Protein AF-A0A959WAY6-F1 (afdb_monomer_lite)

Structure (mmCIF, N/CA/C/O backbone):
data_AF-A0A959WAY6-F1
#
_entry.id   AF-A0A959WAY6-F1
#
loop_
_atom_site.group_PDB
_atom_site.id
_atom_site.type_symbol
_atom_site.label_atom_id
_atom_site.label_alt_id
_atom_site.label_comp_id
_atom_site.label_asym_id
_atom_site.label_entity_id
_atom_site.label_seq_id
_atom_site.pdbx_PDB_ins_code
_atom_site.Cartn_x
_atom_site.Cartn_y
_atom_site.Cartn_z
_atom_site.occupancy
_atom_site.B_iso_or_equiv
_atom_site.auth_seq_id
_atom_site.auth_comp_id
_atom_site.auth_asym_id
_atom_site.auth_atom_id
_atom_site.pdbx_PDB_model_num
ATOM 1 N N . MET A 1 1 ? 3.471 -28.279 -0.841 1.00 37.16 1 MET A N 1
ATOM 2 C CA . MET A 1 1 ? 4.496 -27.344 -0.336 1.00 37.16 1 MET A CA 1
ATOM 3 C C . MET A 1 1 ? 3.764 -26.154 0.257 1.00 37.16 1 MET A C 1
ATOM 5 O O . MET A 1 1 ? 3.115 -25.437 -0.490 1.00 37.16 1 MET A O 1
ATOM 9 N N . SER A 1 2 ? 3.763 -26.023 1.585 1.00 44.75 2 SER A N 1
ATOM 10 C CA . SER A 1 2 ? 3.263 -24.825 2.268 1.00 44.75 2 SER A CA 1
ATOM 11 C C . SER A 1 2 ? 4.355 -23.771 2.143 1.00 44.75 2 SER A C 1
ATOM 13 O O . SER A 1 2 ? 5.391 -23.911 2.780 1.00 44.75 2 SER A O 1
ATOM 15 N N . GLY A 1 3 ? 4.192 -22.811 1.235 1.00 42.25 3 GLY A N 1
ATOM 16 C CA . GLY A 1 3 ? 5.076 -21.650 1.184 1.00 42.25 3 GLY A CA 1
ATOM 17 C C . GLY A 1 3 ? 4.696 -20.711 2.320 1.00 42.25 3 GLY A C 1
ATOM 18 O O . GLY A 1 3 ? 3.526 -20.346 2.430 1.00 42.25 3 GLY A O 1
ATOM 19 N N . ASP A 1 4 ? 5.655 -20.358 3.170 1.00 47.94 4 ASP A N 1
ATOM 20 C CA . ASP A 1 4 ? 5.442 -19.363 4.216 1.00 47.94 4 ASP A CA 1
ATOM 21 C C . ASP A 1 4 ? 5.020 -18.030 3.579 1.00 47.94 4 ASP A C 1
ATOM 23 O O . ASP A 1 4 ? 5.628 -17.556 2.616 1.00 47.94 4 ASP A O 1
ATOM 27 N N . TYR A 1 5 ? 3.940 -17.437 4.090 1.00 48.34 5 TYR A N 1
ATOM 28 C CA . TYR A 1 5 ? 3.482 -16.113 3.674 1.00 48.34 5 TYR A CA 1
ATOM 29 C C . TYR A 1 5 ? 4.504 -15.075 4.147 1.00 48.34 5 TYR A C 1
ATOM 31 O O . TYR A 1 5 ? 4.593 -14.785 5.339 1.00 48.34 5 TYR A O 1
ATOM 39 N N . VAL A 1 6 ? 5.289 -14.526 3.220 1.00 47.56 6 VAL A N 1
ATOM 40 C CA . VAL A 1 6 ? 6.264 -13.476 3.524 1.00 47.56 6 VAL A CA 1
ATOM 41 C C . VAL A 1 6 ? 5.677 -12.115 3.152 1.00 47.56 6 VAL A C 1
ATOM 43 O O . VAL A 1 6 ? 5.538 -11.782 1.977 1.00 47.56 6 VAL A O 1
ATOM 46 N N . GLU A 1 7 ? 5.331 -11.319 4.164 1.00 57.00 7 GLU A N 1
ATOM 47 C CA . GLU A 1 7 ? 4.837 -9.948 3.999 1.00 57.00 7 GLU A CA 1
ATOM 48 C C . GLU A 1 7 ? 6.027 -8.985 3.836 1.00 57.00 7 GLU A C 1
ATOM 50 O O . GLU A 1 7 ? 6.442 -8.308 4.773 1.00 57.00 7 GLU A O 1
ATOM 55 N N . PHE A 1 8 ? 6.615 -8.926 2.638 1.00 49.72 8 PHE A N 1
ATOM 56 C CA . PHE A 1 8 ? 7.455 -7.786 2.271 1.00 49.72 8 PHE A CA 1
ATOM 57 C C . PHE A 1 8 ? 6.544 -6.679 1.739 1.00 49.72 8 PHE A C 1
ATOM 59 O O . PHE A 1 8 ? 6.028 -6.772 0.625 1.00 49.72 8 PHE A O 1
ATOM 66 N N . GLY A 1 9 ? 6.362 -5.603 2.512 1.00 56.69 9 GLY A N 1
ATOM 67 C CA . GLY A 1 9 ? 5.982 -4.322 1.912 1.00 56.69 9 GLY A CA 1
ATOM 68 C C . GLY A 1 9 ? 6.969 -4.001 0.786 1.00 56.69 9 GLY A C 1
ATOM 69 O O . GLY A 1 9 ? 8.132 -4.392 0.867 1.00 56.69 9 GLY A O 1
ATOM 70 N N . SER A 1 10 ? 6.525 -3.350 -0.289 1.00 58.06 10 SER A N 1
ATOM 71 C CA . SER A 1 10 ? 7.393 -3.036 -1.427 1.00 58.06 10 SER A CA 1
ATOM 72 C C . SER A 1 10 ? 8.620 -2.244 -0.959 1.00 58.06 10 SER A C 1
ATOM 74 O O . SER A 1 10 ? 8.522 -1.048 -0.687 1.00 58.06 10 SER A O 1
ATOM 76 N N . ILE A 1 11 ? 9.772 -2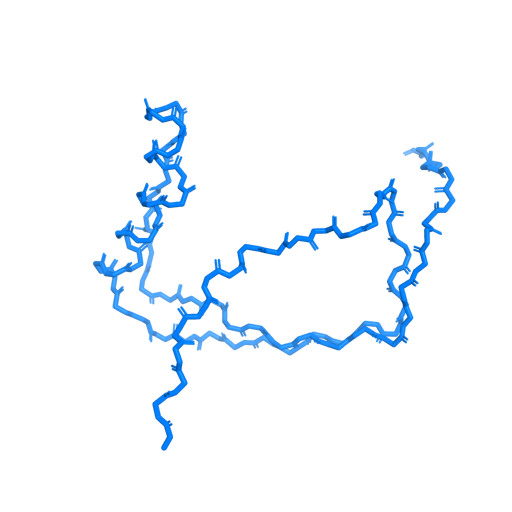.909 -0.847 1.00 58.09 11 ILE A N 1
ATOM 77 C CA . ILE A 1 11 ? 11.049 -2.254 -0.571 1.00 58.09 11 ILE A CA 1
ATOM 78 C C . ILE A 1 11 ? 11.489 -1.628 -1.888 1.00 58.09 11 ILE A C 1
ATOM 80 O O . ILE A 1 11 ? 11.960 -2.315 -2.795 1.00 58.09 11 ILE A O 1
ATOM 84 N N . ALA A 1 12 ? 11.302 -0.316 -2.013 1.00 60.28 12 ALA A N 1
ATOM 85 C CA . ALA A 1 12 ? 11.909 0.437 -3.096 1.00 60.28 12 ALA A CA 1
ATOM 86 C C . ALA A 1 12 ? 13.429 0.437 -2.878 1.00 60.28 12 ALA A C 1
ATOM 88 O O . ALA A 1 12 ? 13.939 1.100 -1.980 1.00 60.28 12 ALA A O 1
ATOM 89 N N . THR A 1 13 ? 14.155 -0.346 -3.674 1.00 62.72 13 THR A N 1
ATOM 90 C CA . THR A 1 13 ? 15.621 -0.443 -3.594 1.00 62.72 13 THR A CA 1
ATOM 91 C C . THR A 1 13 ? 16.335 0.713 -4.296 1.00 62.72 13 THR A C 1
ATOM 93 O O . THR A 1 13 ? 17.524 0.921 -4.072 1.00 62.72 13 THR A O 1
ATOM 96 N N . ALA A 1 14 ? 15.623 1.483 -5.123 1.00 66.00 14 ALA A N 1
ATOM 97 C CA . ALA A 1 14 ? 16.155 2.621 -5.863 1.00 66.00 14 ALA A CA 1
ATOM 98 C C . ALA A 1 14 ? 15.514 3.936 -5.395 1.00 66.00 14 ALA A C 1
ATOM 100 O O . ALA A 1 14 ? 14.300 4.013 -5.199 1.00 66.00 14 ALA A O 1
ATOM 101 N N . GLN A 1 15 ? 16.336 4.979 -5.240 1.00 67.25 15 GLN A N 1
ATOM 102 C CA . GLN A 1 15 ? 15.855 6.334 -4.973 1.00 67.25 15 GLN A CA 1
ATOM 103 C C . GLN A 1 15 ? 15.168 6.891 -6.227 1.00 67.25 15 GLN A C 1
ATOM 105 O O . GLN A 1 15 ? 15.694 6.771 -7.333 1.00 67.25 15 GLN A O 1
ATOM 110 N N . GLY A 1 16 ? 13.975 7.463 -6.054 1.00 69.12 16 GLY A N 1
ATOM 111 C CA . GLY A 1 16 ? 13.220 8.075 -7.148 1.00 69.12 16 GLY A CA 1
ATOM 112 C C . GLY A 1 16 ? 13.786 9.438 -7.588 1.00 69.12 16 GLY A C 1
ATOM 113 O O . GLY A 1 16 ? 14.613 10.009 -6.874 1.00 69.12 16 GLY A O 1
ATOM 114 N N . PRO A 1 17 ? 13.304 10.006 -8.712 1.00 83.56 17 PRO A N 1
ATOM 115 C CA . PRO A 1 17 ? 12.273 9.465 -9.607 1.00 83.56 17 PRO A CA 1
ATOM 116 C C . PRO A 1 17 ? 12.726 8.207 -10.351 1.00 83.56 17 PRO A C 1
ATOM 118 O O . PRO A 1 17 ? 13.915 8.004 -10.560 1.00 83.56 17 PRO A O 1
ATOM 121 N N . LEU A 1 18 ? 11.774 7.367 -10.757 1.00 85.69 18 LEU A N 1
ATOM 122 C CA . LEU A 1 18 ? 12.031 6.192 -11.592 1.00 85.69 18 LEU A CA 1
ATOM 123 C C . LEU A 1 18 ? 11.386 6.399 -12.967 1.00 85.69 18 LEU A C 1
ATOM 125 O O . LEU A 1 18 ? 10.219 6.778 -13.051 1.00 85.69 18 LEU A O 1
ATOM 129 N N . ASP A 1 19 ? 12.143 6.143 -14.032 1.00 86.94 19 ASP A N 1
ATOM 130 C CA . ASP A 1 19 ? 11.634 6.025 -15.401 1.00 86.94 19 ASP A CA 1
ATOM 131 C C . ASP A 1 19 ? 11.318 4.545 -15.672 1.00 86.94 19 ASP A C 1
ATOM 133 O O . ASP A 1 19 ? 12.226 3.723 -15.842 1.00 86.94 19 ASP A O 1
ATOM 137 N N . CYS A 1 20 ? 10.024 4.207 -15.650 1.00 88.94 20 CYS A N 1
ATOM 138 C CA . CYS A 1 20 ? 9.498 2.855 -15.856 1.00 88.94 20 CYS A CA 1
ATOM 139 C C . CYS A 1 20 ? 8.919 2.723 -17.272 1.00 88.94 20 CYS A C 1
ATOM 141 O O . CYS A 1 20 ? 7.756 3.058 -17.522 1.00 88.94 20 CYS A O 1
ATOM 143 N N . ARG A 1 21 ? 9.725 2.220 -18.212 1.00 91.88 21 ARG A N 1
ATOM 144 C CA . ARG A 1 21 ? 9.347 2.074 -19.627 1.00 91.88 21 ARG A CA 1
ATOM 145 C C . ARG A 1 21 ? 8.797 0.687 -19.934 1.00 91.88 21 ARG A C 1
ATOM 147 O O . ARG A 1 21 ? 9.142 -0.292 -19.275 1.00 91.88 21 ARG A O 1
ATOM 154 N N . GLY A 1 22 ? 7.951 0.623 -20.965 1.00 93.25 22 GLY A N 1
ATOM 155 C CA . GLY A 1 22 ? 7.308 -0.625 -21.386 1.00 93.25 22 GLY A CA 1
ATOM 156 C C . GLY A 1 22 ? 6.366 -1.184 -20.318 1.00 93.25 22 GLY A C 1
ATOM 157 O O . GLY A 1 22 ? 6.235 -2.394 -20.175 1.00 93.25 22 GLY A O 1
ATOM 158 N N . THR A 1 23 ? 5.756 -0.313 -19.508 1.00 93.62 23 THR A N 1
ATOM 159 C CA . THR A 1 23 ? 4.897 -0.757 -18.408 1.00 93.62 23 THR A CA 1
ATOM 160 C C . THR A 1 23 ? 3.554 -1.235 -18.945 1.00 93.62 23 THR A C 1
ATOM 162 O O . THR A 1 23 ? 2.829 -0.479 -19.593 1.00 93.62 23 THR A O 1
ATOM 165 N N . ARG A 1 24 ? 3.188 -2.474 -18.615 1.00 96.00 24 ARG A N 1
ATOM 166 C CA . ARG A 1 24 ? 1.852 -3.020 -18.855 1.00 96.00 24 ARG A CA 1
ATOM 167 C C . ARG A 1 24 ? 1.207 -3.375 -17.528 1.00 96.00 24 ARG A C 1
ATOM 169 O O . ARG A 1 24 ? 1.755 -4.164 -16.764 1.00 96.00 24 ARG A O 1
ATOM 176 N N . LEU A 1 25 ? 0.020 -2.828 -17.292 1.00 95.19 25 LEU A N 1
ATOM 177 C CA . LEU A 1 25 ? -0.798 -3.131 -16.124 1.00 95.19 25 LEU A CA 1
ATOM 178 C C . LEU A 1 25 ? -2.096 -3.793 -16.579 1.00 95.19 25 LEU A C 1
ATOM 180 O O . LEU A 1 25 ? -2.791 -3.275 -17.449 1.00 95.19 25 LEU A O 1
ATOM 184 N N . SER A 1 26 ? -2.420 -4.933 -15.983 1.00 96.06 26 SER A N 1
ATOM 185 C CA . SER A 1 26 ? -3.744 -5.550 -16.078 1.00 96.06 26 SER A CA 1
ATOM 186 C C . SER A 1 26 ? -4.403 -5.449 -14.713 1.00 96.06 26 SER A C 1
ATOM 188 O O . SER A 1 26 ? -3.762 -5.774 -13.716 1.00 96.06 26 SER A O 1
ATOM 190 N N . ALA A 1 27 ? -5.650 -4.989 -14.656 1.00 96.56 27 ALA A N 1
ATOM 191 C CA . ALA A 1 27 ? -6.351 -4.751 -13.402 1.00 96.56 27 ALA A CA 1
ATOM 192 C C . ALA A 1 27 ? -7.757 -5.355 -13.435 1.00 96.56 27 ALA A C 1
ATOM 194 O O . ALA A 1 27 ? -8.460 -5.261 -14.440 1.00 96.56 27 ALA A O 1
ATOM 195 N N . PHE A 1 28 ? -8.149 -5.969 -12.324 1.00 96.62 28 PHE A N 1
ATOM 196 C CA . PHE A 1 28 ? -9.401 -6.694 -12.168 1.00 96.62 28 PHE A CA 1
ATOM 197 C C . PHE A 1 28 ? -10.051 -6.296 -10.848 1.00 96.62 28 PHE A C 1
ATOM 199 O O . PHE A 1 28 ? -9.393 -6.269 -9.807 1.00 96.62 28 PHE A O 1
ATOM 206 N N . TRP A 1 29 ? -11.349 -6.012 -10.882 1.00 96.75 29 TRP A N 1
ATOM 207 C CA . TRP A 1 29 ? -12.134 -5.869 -9.662 1.00 96.75 29 TRP A CA 1
ATOM 208 C C . TRP A 1 29 ? -12.504 -7.248 -9.144 1.00 96.75 29 TRP A C 1
ATOM 210 O O . TRP A 1 29 ? -13.107 -8.042 -9.865 1.00 96.75 29 TRP A O 1
ATOM 220 N N . VAL A 1 30 ? -12.148 -7.526 -7.895 1.00 96.31 30 VAL A N 1
ATOM 221 C CA . VAL A 1 30 ? -12.504 -8.774 -7.224 1.00 96.31 30 VAL A CA 1
ATOM 222 C C . VAL A 1 30 ? -13.209 -8.470 -5.914 1.00 96.31 30 VAL A C 1
ATOM 224 O O . VAL A 1 30 ? -12.924 -7.473 -5.246 1.00 96.31 30 VAL A O 1
ATOM 227 N N . GLU A 1 31 ? -14.168 -9.317 -5.567 1.00 97.31 31 GLU A N 1
ATOM 228 C CA . GLU A 1 31 ? -14.854 -9.227 -4.288 1.00 97.31 31 GLU A CA 1
ATOM 229 C C . GLU A 1 31 ? -13.984 -9.867 -3.203 1.00 97.31 31 GLU A C 1
ATOM 231 O O . GLU A 1 31 ? -13.490 -10.982 -3.368 1.00 97.31 31 GLU A O 1
ATOM 236 N N . GLY A 1 32 ? -13.789 -9.154 -2.099 1.00 93.69 32 GLY A N 1
ATOM 237 C CA . GLY A 1 32 ? -13.075 -9.627 -0.923 1.00 93.69 32 GLY A CA 1
ATOM 238 C C . GLY A 1 32 ? -13.944 -9.627 0.332 1.00 93.69 32 GLY A C 1
ATOM 239 O O . GLY A 1 32 ? -15.077 -9.147 0.355 1.00 93.69 32 GLY A O 1
ATOM 240 N N . ASP A 1 33 ? -13.379 -10.154 1.411 1.00 94.56 33 ASP A N 1
ATOM 241 C CA . ASP A 1 33 ? -13.980 -10.105 2.741 1.00 94.56 33 ASP A CA 1
ATOM 242 C C . ASP A 1 33 ? -13.778 -8.708 3.345 1.00 94.56 33 ASP A C 1
ATOM 244 O O . ASP A 1 33 ? -12.652 -8.274 3.600 1.00 94.56 33 ASP A O 1
ATOM 248 N N . ARG A 1 34 ? -14.884 -7.993 3.568 1.00 94.25 34 ARG A N 1
ATOM 249 C CA . ARG A 1 34 ? -14.871 -6.608 4.053 1.00 94.25 34 ARG A CA 1
ATOM 250 C C . ARG A 1 34 ? -14.200 -6.460 5.419 1.00 94.25 34 ARG A C 1
ATOM 252 O O . ARG A 1 34 ? -13.520 -5.455 5.646 1.00 94.25 34 ARG A O 1
ATOM 259 N N . ASP A 1 35 ? -14.383 -7.420 6.315 1.00 95.25 35 ASP A N 1
ATOM 260 C CA . ASP A 1 35 ? -13.852 -7.335 7.674 1.00 95.25 35 ASP A CA 1
ATOM 261 C C . ASP A 1 35 ? -12.348 -7.591 7.656 1.00 95.25 35 ASP A C 1
ATOM 263 O O . ASP A 1 35 ? -11.584 -6.858 8.284 1.00 95.25 35 ASP A O 1
ATOM 267 N N . ARG A 1 36 ? -11.891 -8.533 6.822 1.00 94.31 36 ARG A N 1
ATOM 268 C CA . ARG A 1 36 ? -10.455 -8.744 6.583 1.00 94.31 36 ARG A CA 1
ATOM 269 C C . ARG A 1 36 ? -9.783 -7.542 5.922 1.00 94.31 36 ARG A C 1
ATOM 271 O O . ARG A 1 36 ? -8.664 -7.208 6.301 1.00 94.31 36 ARG A O 1
ATOM 278 N N . ILE A 1 37 ? -10.445 -6.876 4.970 1.00 94.06 37 ILE A N 1
ATOM 279 C CA . ILE A 1 37 ? -9.920 -5.648 4.344 1.00 94.06 37 ILE A CA 1
ATOM 280 C C . ILE A 1 37 ? -9.809 -4.528 5.386 1.00 94.06 37 ILE A C 1
ATOM 282 O O . ILE A 1 37 ? -8.794 -3.843 5.449 1.00 94.06 37 ILE A O 1
ATOM 286 N N . SER A 1 38 ? -10.820 -4.376 6.244 1.00 94.00 38 SER A N 1
ATOM 287 C CA . SER A 1 38 ? -10.810 -3.382 7.327 1.00 94.00 38 SER A CA 1
ATOM 288 C C . SER A 1 38 ? -9.676 -3.641 8.317 1.00 94.00 38 SER A C 1
ATOM 290 O O . SER A 1 38 ? -8.884 -2.745 8.588 1.00 94.00 38 SER A O 1
ATOM 292 N N . HIS A 1 39 ? -9.511 -4.891 8.746 1.00 94.00 39 HIS A N 1
ATOM 293 C CA . HIS A 1 39 ? -8.402 -5.290 9.606 1.00 94.00 39 HIS A CA 1
ATOM 294 C C . HIS A 1 39 ? -7.027 -5.056 8.949 1.00 94.00 39 HIS A C 1
ATOM 296 O O . HIS A 1 39 ? -6.062 -4.698 9.624 1.00 94.00 39 HIS A O 1
ATOM 302 N N . LEU A 1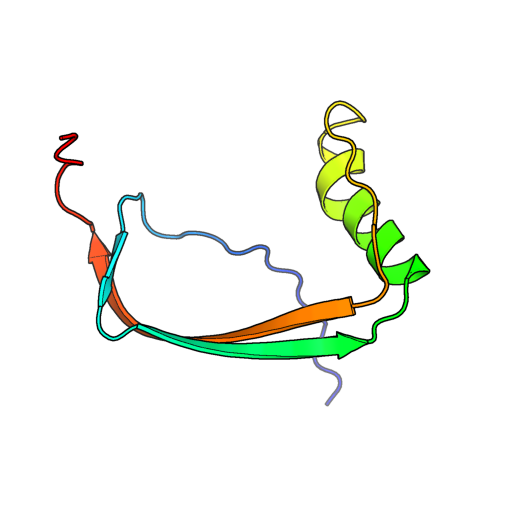 40 ? -6.917 -5.220 7.624 1.00 91.19 40 LEU A N 1
ATOM 303 C CA . LEU A 1 40 ? -5.695 -4.888 6.890 1.00 91.19 40 LEU A CA 1
ATOM 304 C C . LEU A 1 40 ? -5.403 -3.379 6.924 1.00 91.19 40 LEU A C 1
ATOM 306 O O . LEU A 1 40 ? -4.255 -2.998 7.149 1.00 91.19 40 LEU A O 1
ATOM 310 N N . CYS A 1 41 ? -6.415 -2.524 6.739 1.00 90.56 41 CYS A N 1
ATOM 311 C CA . CYS A 1 41 ? -6.257 -1.072 6.855 1.00 90.56 41 CYS A CA 1
ATOM 312 C C . CYS A 1 41 ? -5.763 -0.663 8.250 1.00 90.56 41 CYS A C 1
ATOM 314 O O . CY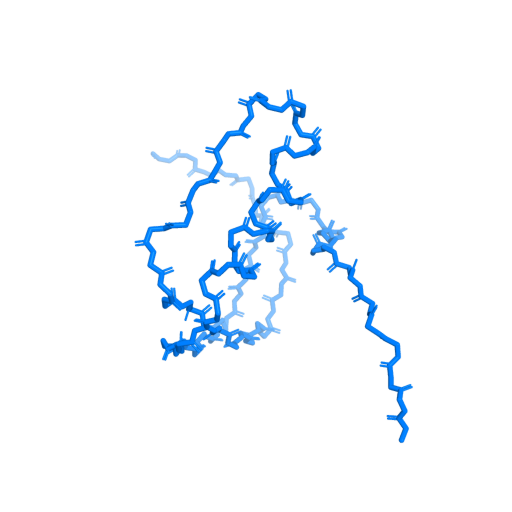S A 1 41 ? -4.825 0.134 8.353 1.00 90.56 41 CYS A O 1
ATOM 316 N N . ASP A 1 42 ? -6.332 -1.254 9.302 1.00 91.50 42 ASP A N 1
ATOM 317 C CA . ASP A 1 42 ? -5.922 -0.992 10.682 1.00 91.50 42 ASP A CA 1
ATOM 318 C C . ASP A 1 42 ? -4.456 -1.389 10.899 1.00 91.50 42 ASP A C 1
ATOM 320 O O . ASP A 1 42 ? -3.657 -0.609 11.418 1.00 91.50 42 ASP A O 1
ATOM 324 N N . ARG A 1 43 ? -4.071 -2.583 10.432 1.00 90.44 43 ARG A N 1
ATOM 325 C CA . ARG A 1 43 ? -2.708 -3.111 10.577 1.00 90.44 43 ARG A CA 1
ATOM 326 C C . ARG A 1 43 ? -1.660 -2.296 9.818 1.00 90.44 43 ARG A C 1
ATOM 328 O O . ARG A 1 43 ? -0.558 -2.116 10.329 1.00 90.44 43 ARG A O 1
ATOM 335 N N . VAL A 1 44 ? -1.971 -1.839 8.604 1.00 88.50 44 VAL A N 1
ATOM 336 C CA . VAL A 1 44 ? -1.004 -1.173 7.711 1.00 88.50 44 VAL A CA 1
ATOM 337 C C . VAL A 1 44 ? -0.891 0.326 7.989 1.00 88.50 44 VAL A C 1
ATOM 339 O O . VAL A 1 44 ? 0.199 0.882 7.870 1.00 88.50 44 VAL A O 1
ATOM 342 N N . PHE A 1 45 ? -1.987 0.989 8.362 1.00 89.62 45 PHE A N 1
ATOM 343 C CA . PHE A 1 45 ? -2.017 2.449 8.487 1.00 89.62 45 PHE A CA 1
ATOM 344 C C . PHE A 1 45 ? -2.264 2.917 9.918 1.00 89.62 45 PHE A 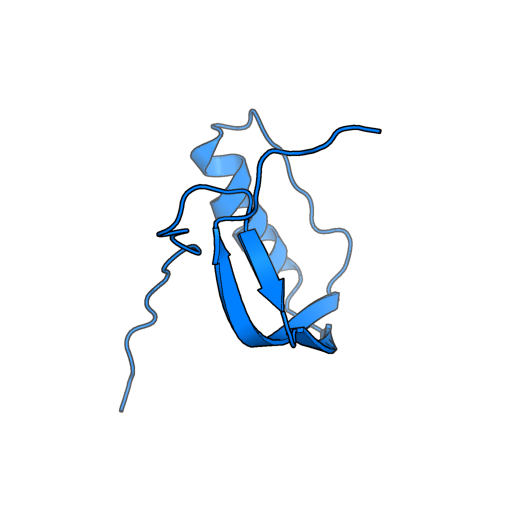C 1
ATOM 346 O O . PHE A 1 45 ? -1.501 3.737 10.435 1.00 89.62 45 PHE A O 1
ATOM 353 N N . GLU A 1 46 ? -3.306 2.411 10.577 1.00 90.62 46 GLU A N 1
ATOM 35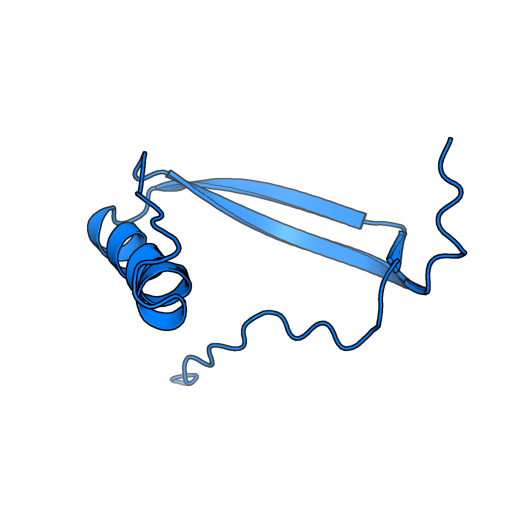4 C CA . GLU A 1 46 ? -3.727 2.951 11.873 1.00 90.62 46 GLU A CA 1
ATOM 355 C C . GLU A 1 46 ? -2.765 2.566 13.000 1.00 90.62 46 GLU A C 1
ATOM 357 O O . GLU A 1 46 ? -2.285 3.439 13.729 1.00 90.62 46 GLU A O 1
ATOM 362 N N . ALA A 1 47 ? -2.415 1.284 13.108 1.00 88.75 47 ALA A N 1
ATOM 363 C CA . ALA A 1 47 ? -1.529 0.792 14.156 1.00 88.75 47 ALA A CA 1
ATOM 364 C C . ALA A 1 47 ? -0.111 1.399 14.070 1.00 88.75 47 ALA A C 1
ATOM 366 O O . ALA A 1 47 ? 0.359 1.916 15.090 1.00 88.75 47 ALA A O 1
ATOM 367 N N . PRO A 1 48 ? 0.565 1.451 12.900 1.00 90.31 48 PRO A N 1
ATOM 368 C CA . PRO A 1 48 ? 1.903 2.040 12.804 1.00 90.31 48 PRO A CA 1
ATOM 369 C C . PRO A 1 48 ? 1.906 3.552 13.039 1.00 90.31 48 PRO A C 1
ATOM 371 O O . PRO A 1 48 ? 2.860 4.091 13.598 1.00 90.31 48 PRO A O 1
ATOM 374 N N . SER A 1 49 ? 0.826 4.242 12.657 1.00 91.50 49 SER A N 1
ATOM 375 C CA . SER A 1 49 ? 0.680 5.682 12.883 1.00 91.50 49 SER A CA 1
ATOM 376 C C . SER A 1 49 ? 0.179 6.039 14.287 1.00 91.50 49 SER A C 1
ATOM 378 O O . SER A 1 49 ? 0.052 7.224 14.596 1.00 91.50 49 SER A O 1
ATOM 380 N N . LYS A 1 50 ? -0.122 5.048 15.141 1.00 90.81 50 LYS A N 1
ATOM 381 C CA . LYS A 1 50 ? -0.738 5.238 16.467 1.00 90.81 50 LYS A CA 1
ATOM 382 C C . LYS A 1 50 ? -2.015 6.086 16.407 1.00 90.81 50 LYS A C 1
ATOM 384 O O . LYS A 1 50 ? -2.242 6.950 17.253 1.00 90.81 50 LYS A O 1
ATOM 389 N N . GLY A 1 51 ? -2.838 5.863 15.384 1.00 90.62 51 GLY A N 1
ATOM 390 C CA . GLY A 1 51 ? -4.098 6.582 15.194 1.00 90.62 51 GLY A CA 1
ATOM 391 C C . GLY A 1 51 ? -3.974 7.972 14.564 1.00 90.62 51 GLY A C 1
ATOM 392 O O . GLY A 1 51 ? -4.998 8.641 14.405 1.00 90.62 51 GLY A O 1
ATOM 393 N N . ALA A 1 52 ? -2.767 8.412 14.183 1.00 94.38 52 ALA A N 1
ATOM 394 C CA . ALA A 1 52 ? -2.576 9.662 13.442 1.00 94.38 52 ALA A CA 1
ATOM 395 C C . ALA A 1 52 ? -3.103 9.571 11.998 1.00 94.38 52 ALA A C 1
ATOM 397 O O . ALA A 1 52 ? -3.519 10.577 11.427 1.00 94.38 52 ALA A O 1
ATOM 398 N N . VAL A 1 53 ? -3.130 8.365 11.421 1.00 93.00 53 VAL A N 1
ATOM 399 C CA . VAL A 1 53 ? -3.733 8.067 10.118 1.00 93.00 53 VAL A CA 1
ATOM 400 C C . VAL A 1 53 ? -4.881 7.085 10.321 1.00 93.00 53 VAL A C 1
ATOM 402 O O . VAL A 1 53 ? -4.684 6.009 10.875 1.00 93.00 53 VAL A O 1
ATOM 405 N N . LYS A 1 54 ? -6.079 7.446 9.847 1.00 92.50 54 LYS A N 1
ATOM 406 C CA . LYS A 1 54 ? -7.278 6.598 9.907 1.00 92.50 54 LYS A CA 1
ATOM 407 C C . LYS A 1 54 ? -7.758 6.289 8.501 1.00 92.50 54 LYS A C 1
ATOM 409 O O . LYS A 1 54 ? -8.168 7.194 7.775 1.00 92.50 54 LYS A O 1
ATOM 414 N N . VAL A 1 55 ? -7.727 5.015 8.130 1.00 91.62 55 VAL A N 1
ATOM 415 C CA . VAL A 1 55 ? -8.191 4.528 6.826 1.00 91.62 55 VAL A CA 1
ATOM 416 C C . VAL A 1 55 ? -9.398 3.635 7.061 1.00 91.62 55 VAL A C 1
ATOM 418 O O . VAL A 1 55 ? -9.360 2.759 7.915 1.00 91.62 55 VAL A O 1
ATOM 421 N N . ARG A 1 56 ? -10.486 3.859 6.318 1.00 91.81 56 ARG A N 1
ATOM 422 C CA . ARG A 1 56 ? -11.709 3.057 6.439 1.00 91.81 56 ARG A CA 1
ATOM 423 C C . ARG A 1 56 ? -12.065 2.393 5.121 1.00 91.81 56 ARG A C 1
ATOM 425 O O . ARG A 1 56 ? -12.036 3.025 4.067 1.00 91.81 56 ARG A O 1
ATOM 432 N N . THR A 1 57 ? -12.484 1.138 5.208 1.00 91.69 57 THR A N 1
ATOM 433 C CA . THR A 1 57 ? -12.968 0.358 4.069 1.00 91.69 57 THR A CA 1
ATOM 434 C C . THR A 1 57 ? -14.331 0.861 3.599 1.00 91.69 57 THR A C 1
ATOM 436 O O . THR A 1 57 ? -15.333 0.746 4.311 1.00 91.69 57 THR A O 1
ATOM 439 N N . ILE A 1 58 ? -14.381 1.385 2.373 1.00 92.25 58 ILE A N 1
ATOM 440 C CA . ILE A 1 58 ? -15.611 1.910 1.755 1.00 92.25 58 ILE A CA 1
ATOM 441 C C . ILE A 1 58 ? -16.438 0.836 1.037 1.00 92.25 58 ILE A C 1
ATOM 443 O O . ILE A 1 58 ? -17.648 0.982 0.900 1.00 92.25 58 ILE A O 1
ATOM 447 N N . SER A 1 59 ? -15.810 -0.254 0.583 1.00 93.12 59 SER A N 1
ATOM 448 C CA . SER A 1 59 ? -16.484 -1.345 -0.127 1.00 93.12 59 SER A CA 1
ATOM 449 C C . SER A 1 59 ? -15.752 -2.675 0.065 1.00 93.12 59 SER A C 1
ATOM 451 O O . SER A 1 59 ? -14.618 -2.700 0.533 1.00 93.12 59 SER A O 1
ATOM 453 N N . LYS A 1 60 ? -16.399 -3.776 -0.323 1.00 94.62 60 LYS A N 1
ATOM 454 C CA . LYS A 1 60 ? -15.794 -5.116 -0.373 1.00 94.62 60 LYS A CA 1
ATOM 455 C C . LYS A 1 60 ? -14.988 -5.383 -1.652 1.00 94.62 60 LYS A C 1
ATOM 457 O O . LYS A 1 60 ? -14.393 -6.444 -1.781 1.00 94.62 60 LYS A O 1
ATOM 462 N N . TRP A 1 61 ? -14.990 -4.457 -2.608 1.00 96.25 61 TRP A N 1
ATOM 463 C CA . TRP A 1 61 ? -14.281 -4.615 -3.873 1.00 96.25 61 TRP A CA 1
ATOM 464 C C . TRP A 1 61 ? -12.847 -4.125 -3.744 1.00 96.25 61 TRP A C 1
ATOM 466 O O . TRP A 1 61 ? -12.603 -3.004 -3.293 1.00 96.25 61 TRP A O 1
ATOM 476 N N . VAL A 1 62 ? -11.906 -4.957 -4.175 1.00 93.19 62 VAL A N 1
ATOM 477 C CA . VAL A 1 62 ? -10.484 -4.621 -4.244 1.00 93.19 62 VAL A CA 1
ATOM 478 C C . VAL A 1 62 ? -10.007 -4.698 -5.687 1.00 93.19 62 VAL A C 1
ATOM 480 O O . VAL A 1 62 ? -10.494 -5.507 -6.481 1.00 93.19 62 VAL A O 1
ATOM 483 N N . LEU A 1 63 ? -9.060 -3.828 -6.032 1.00 93.94 63 LEU A N 1
ATOM 484 C CA . LEU A 1 63 ? -8.407 -3.851 -7.331 1.00 93.94 63 LEU A CA 1
ATOM 485 C C . LEU A 1 63 ? -7.199 -4.784 -7.249 1.00 93.94 63 LEU A C 1
ATOM 487 O O . LEU A 1 63 ? -6.205 -4.465 -6.599 1.00 93.94 63 LEU A O 1
ATOM 491 N N . LEU A 1 64 ? -7.281 -5.931 -7.914 1.00 92.88 64 LEU A N 1
ATOM 492 C CA . LEU A 1 64 ? -6.144 -6.818 -8.113 1.00 92.88 64 LEU A CA 1
ATOM 493 C C . LEU A 1 64 ? -5.442 -6.425 -9.410 1.00 92.88 64 LEU A C 1
ATOM 495 O O . LEU A 1 64 ? -6.055 -6.455 -10.478 1.00 92.88 64 LEU A O 1
ATOM 499 N N . SER A 1 65 ? -4.158 -6.081 -9.335 1.00 94.50 65 SER A N 1
ATOM 500 C CA . SER A 1 65 ? -3.377 -5.697 -10.510 1.00 94.50 65 SER A CA 1
ATOM 501 C C . SER A 1 65 ? -2.132 -6.552 -10.699 1.00 94.50 65 SER A C 1
ATOM 503 O O . SER A 1 65 ? -1.380 -6.773 -9.752 1.00 94.50 65 SER A O 1
ATOM 505 N N . PHE A 1 66 ? -1.875 -6.943 -11.945 1.00 93.62 66 PHE A N 1
ATOM 506 C CA . PHE A 1 66 ? -0.631 -7.563 -12.385 1.00 93.62 66 PHE A CA 1
ATOM 507 C C . PHE A 1 66 ? 0.105 -6.588 -13.298 1.00 93.62 66 PHE A C 1
ATOM 509 O O . PHE A 1 66 ? -0.432 -6.162 -14.324 1.00 93.62 66 PHE A O 1
ATOM 516 N N . GLY A 1 67 ? 1.319 -6.218 -12.901 1.00 92.12 67 GLY A N 1
ATOM 517 C CA . GLY A 1 67 ? 2.169 -5.285 -13.628 1.00 92.12 67 GLY A CA 1
ATOM 518 C C . GLY A 1 67 ? 3.436 -5.961 -14.130 1.00 92.12 67 GLY A C 1
ATOM 519 O O . GLY A 1 67 ? 4.077 -6.702 -13.389 1.00 92.12 67 GLY A O 1
ATOM 520 N N . GLY A 1 68 ? 3.803 -5.677 -15.375 1.00 93.06 68 GLY A N 1
ATOM 521 C CA . GLY A 1 68 ? 5.134 -5.929 -15.915 1.00 93.06 68 GLY A CA 1
ATOM 522 C C . GLY A 1 68 ? 5.783 -4.605 -16.292 1.00 93.06 68 GLY A C 1
ATOM 523 O O . GLY A 1 68 ? 5.125 -3.750 -16.885 1.00 93.06 68 GLY A O 1
ATOM 524 N N . ILE A 1 69 ? 7.055 -4.433 -15.940 1.00 93.06 69 ILE A N 1
ATOM 525 C CA . ILE A 1 69 ? 7.865 -3.282 -16.346 1.00 93.06 69 ILE A CA 1
ATOM 526 C C . ILE A 1 69 ? 9.087 -3.833 -17.072 1.00 93.06 69 ILE A C 1
ATOM 528 O O . ILE A 1 69 ? 9.864 -4.581 -16.484 1.00 93.06 69 ILE A O 1
ATOM 532 N N . GLU A 1 70 ? 9.251 -3.481 -18.344 1.00 95.06 70 GLU A N 1
ATOM 533 C CA . GLU A 1 70 ? 10.372 -3.966 -19.157 1.00 95.06 70 GLU A CA 1
ATOM 534 C C . GLU A 1 70 ? 11.702 -3.324 -18.747 1.00 95.06 70 GLU A C 1
ATOM 536 O O . GLU A 1 70 ? 12.744 -3.978 -18.760 1.00 95.06 70 GLU A O 1
ATOM 541 N N . SER A 1 71 ? 11.690 -2.038 -18.381 1.00 89.75 71 SER A N 1
ATOM 542 C CA . SER A 1 71 ? 12.897 -1.327 -17.958 1.00 89.75 71 SER A CA 1
ATOM 543 C C . SER A 1 71 ? 12.598 -0.314 -16.860 1.00 89.75 71 SER A C 1
ATOM 545 O O . SER A 1 71 ? 11.723 0.535 -17.017 1.00 89.75 71 SER A O 1
ATOM 547 N N . ILE A 1 72 ? 13.369 -0.385 -15.773 1.00 88.06 72 ILE A N 1
ATOM 548 C CA . ILE A 1 72 ? 13.369 0.588 -14.678 1.00 88.06 72 ILE A CA 1
ATOM 549 C C . ILE A 1 72 ? 14.734 1.272 -14.669 1.00 88.06 72 ILE A C 1
ATOM 551 O O . ILE A 1 72 ? 15.767 0.600 -14.647 1.00 88.06 72 ILE A O 1
ATOM 555 N N . ARG A 1 73 ? 14.752 2.604 -14.694 1.00 85.62 73 ARG A N 1
ATOM 556 C CA . ARG A 1 73 ? 15.976 3.414 -14.616 1.00 85.62 73 ARG A CA 1
ATOM 557 C C . ARG A 1 73 ? 15.792 4.552 -13.615 1.00 85.62 73 ARG A C 1
ATOM 559 O O . ARG A 1 73 ? 14.654 4.971 -13.401 1.00 85.62 73 ARG A O 1
ATOM 566 N N . PRO A 1 74 ? 16.876 5.100 -13.040 1.00 84.56 74 PRO A N 1
ATOM 567 C CA . PRO A 1 74 ? 16.802 6.403 -12.396 1.00 84.56 74 PRO A CA 1
ATOM 568 C C . PRO A 1 74 ? 16.237 7.423 -13.389 1.00 84.56 74 PRO A C 1
ATOM 570 O O . PRO A 1 74 ? 16.716 7.539 -14.520 1.00 84.56 74 PRO A O 1
ATOM 573 N N . GLY A 1 75 ? 15.189 8.126 -12.983 1.00 77.38 75 GLY A N 1
ATOM 574 C CA . GLY A 1 75 ? 14.668 9.269 -13.710 1.00 77.38 75 GLY A CA 1
ATOM 575 C C . GLY A 1 75 ? 15.660 10.429 -13.631 1.00 77.38 75 GLY A C 1
ATOM 576 O O . GLY A 1 75 ? 16.363 10.595 -12.634 1.00 77.38 75 GLY A O 1
ATOM 577 N N . GLY A 1 76 ? 15.728 11.236 -14.691 1.00 70.12 76 GLY A N 1
ATOM 578 C CA . GLY A 1 76 ? 16.441 12.515 -14.650 1.00 70.12 76 GLY A CA 1
ATOM 579 C C . GLY A 1 76 ? 15.825 13.484 -13.626 1.00 70.12 76 GLY A C 1
ATOM 580 O O . GLY A 1 76 ? 14.787 13.173 -13.034 1.00 70.12 76 GLY A O 1
ATOM 581 N N . PRO A 1 77 ? 16.428 14.669 -13.408 1.00 64.94 77 PRO A N 1
ATOM 582 C CA . PRO A 1 77 ? 15.856 15.673 -12.514 1.00 64.94 77 PRO A CA 1
ATOM 583 C C . PRO A 1 77 ? 14.399 15.960 -12.903 1.00 64.94 77 PRO A C 1
ATOM 585 O O . PRO A 1 77 ? 14.093 16.098 -14.088 1.00 64.94 77 PRO A O 1
ATOM 588 N N . TYR A 1 78 ? 13.507 16.035 -11.908 1.00 56.16 78 TYR A N 1
ATOM 589 C CA . TYR A 1 78 ? 12.130 16.492 -12.101 1.00 56.16 78 TYR A CA 1
ATOM 590 C C . TYR A 1 78 ? 12.164 17.868 -12.783 1.00 56.16 78 TYR A C 1
ATOM 592 O O . TYR A 1 78 ? 12.436 18.880 -12.140 1.00 56.16 78 TYR A O 1
ATOM 600 N N . ALA A 1 79 ? 11.898 17.918 -14.087 1.00 53.72 79 ALA A N 1
ATOM 601 C CA . ALA A 1 79 ? 11.637 19.166 -14.785 1.00 53.72 79 ALA A CA 1
ATOM 602 C C . ALA A 1 79 ? 10.191 19.559 -14.473 1.00 53.72 79 ALA A C 1
ATOM 604 O O . ALA A 1 79 ? 9.271 19.212 -15.213 1.00 53.72 79 ALA A O 1
ATOM 605 N N . GLY A 1 80 ? 9.987 20.212 -13.327 1.00 48.44 80 GLY A N 1
ATOM 606 C CA . GLY A 1 80 ? 8.734 20.900 -13.043 1.00 48.44 80 GLY A CA 1
ATOM 607 C C . GLY A 1 80 ? 8.453 21.890 -14.172 1.00 48.44 80 G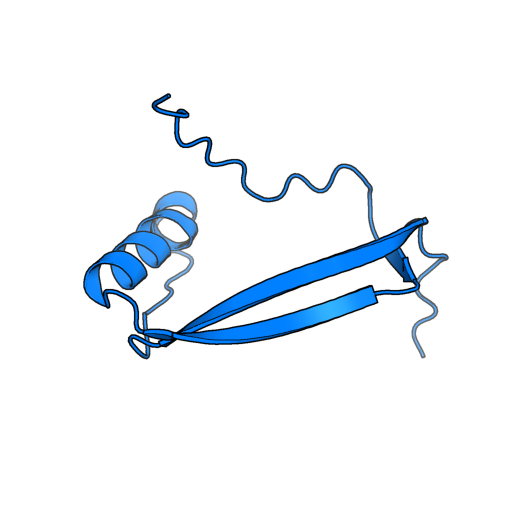LY A C 1
ATOM 608 O O . GLY A 1 80 ? 9.246 22.803 -14.404 1.00 48.44 80 GLY A O 1
ATOM 609 N N . ARG A 1 81 ? 7.365 21.661 -14.904 1.00 41.00 81 ARG A N 1
ATOM 610 C CA . ARG A 1 81 ? 6.678 22.695 -15.674 1.00 41.00 81 ARG A CA 1
ATOM 611 C C . ARG A 1 81 ? 5.457 23.124 -14.888 1.00 41.00 81 ARG A C 1
ATOM 613 O O . ARG A 1 81 ? 4.794 22.215 -14.342 1.00 41.00 81 ARG A O 1
#

pLDDT: mean 81.96, std 17.51, range [37.16, 97.31]

Radius of gyration: 17.02 Å; chains: 1; bounding box: 33×50×38 Å

Foldseek 3Di:
DPDDDDDDDPDPPDDDDKDFPPKDKDKDKDFADQVVVQVVQCVPACVVCVNPDDDHRPHRIDIDMDMDTPDIDHDDPPPDD

Secondary structure (DSSP, 8-state):
-------------SPSPEEEES-EEEEEEEE--HHHHHHHHIIIIITTTTTSS------SEEEEEEEE-SEEEE-------

Sequence (81 aa):
MSGDYVEFGSIATAQGPLDCRGTRLSAFWVEGDRDRISHLCDRVFEAPSKGAVKVRTISKWVLLSFGGIESIRPGGPYAGR